Protein AF-A0A936N642-F1 (afdb_monomer)

Sequence (86 aa):
MDLISKLLKKKTTGLVTSINDLREKEFSGVKLNSEERFALSNFDRYRINLLNAQEDEEKFHYHYRQLQVIANLSDWKEFLKEDFSK

Secondary structure (DSSP, 8-state):
--HHHHHHHS---S----HHHHHHHHHTTPPP-HHHHHHHHHHHHHHHHHHHT--SHHHHHHHHHHHHHHHHHS-GGGGGSHHHH-

Solvent-accessible surface area (backbone atoms only — not comparable to full-atom values): 4989 Å² total; per-residue (Å²): 135,59,73,64,65,53,56,76,67,51,81,75,87,71,93,65,64,15,47,50,54,52,48,50,38,47,73,72,68,44,82,70,54,73,66,59,49,46,19,50,52,19,45,52,52,49,52,52,53,56,49,72,68,42,93,44,70,70,60,31,55,52,52,51,52,51,51,55,52,44,34,64,67,36,48,36,71,67,30,66,37,71,91,31,71,114

Radius of gyration: 13.07 Å; Cα contacts (8 Å, |Δi|>4): 75; chains: 1; bounding box: 37×27×33 Å

pLDDT: mean 91.57, std 10.09, range [52.47, 98.44]

Foldseek 3Di:
DDPLVVLVPDDDDDDACFLVNLVVCVVVVNDDDPLNVQLNVLLVVVLVVCLVPDPDPVSNVVVVVSSVVRRRPPHSVSSVDPSSND

Structure (mmCIF, N/CA/C/O backbone):
data_AF-A0A936N642-F1
#
_entry.id   AF-A0A936N642-F1
#
loop_
_atom_site.group_PDB
_atom_site.id
_atom_site.type_symbol
_atom_site.label_atom_id
_atom_site.label_alt_id
_atom_site.label_comp_id
_atom_site.label_asym_id
_atom_site.label_enti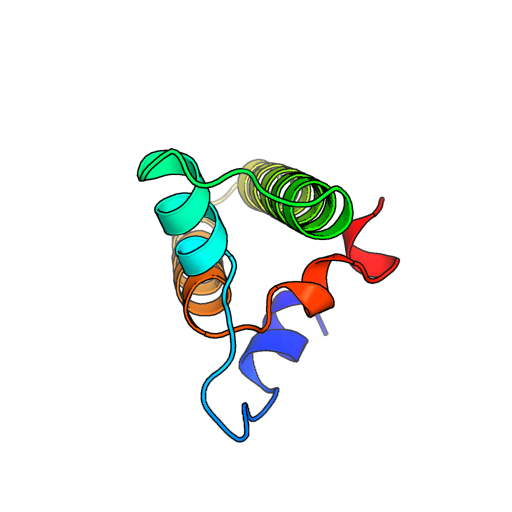ty_id
_atom_site.label_seq_id
_atom_site.pdbx_PDB_ins_code
_atom_site.Cartn_x
_atom_site.Cartn_y
_atom_site.Cartn_z
_atom_site.occupancy
_atom_site.B_iso_or_equiv
_atom_site.auth_seq_id
_atom_site.auth_comp_id
_atom_site.auth_asym_id
_atom_site.auth_atom_id
_atom_site.pdbx_PDB_model_num
ATOM 1 N N . MET A 1 1 ? -19.454 0.147 2.841 1.00 52.47 1 MET A N 1
ATOM 2 C CA . MET A 1 1 ? -18.435 -0.925 2.778 1.00 52.47 1 MET A CA 1
ATOM 3 C C . MET A 1 1 ? -17.096 -0.243 2.632 1.00 52.47 1 MET A C 1
ATOM 5 O O . MET A 1 1 ? -16.977 0.571 1.726 1.00 52.47 1 MET A O 1
ATOM 9 N N . ASP A 1 2 ? -16.152 -0.510 3.528 1.00 76.25 2 ASP A N 1
ATOM 10 C CA . ASP A 1 2 ? -14.820 0.092 3.449 1.00 76.25 2 ASP A CA 1
ATOM 11 C C . ASP A 1 2 ? -13.983 -0.557 2.316 1.00 76.25 2 ASP A C 1
ATOM 13 O O . ASP A 1 2 ? -14.273 -1.669 1.855 1.00 76.25 2 ASP A O 1
ATOM 17 N N . LEU A 1 3 ? -12.981 0.172 1.828 1.00 81.00 3 LEU A N 1
ATOM 18 C CA . LEU A 1 3 ? -12.109 -0.198 0.713 1.00 81.00 3 LEU A CA 1
ATOM 19 C C . LEU A 1 3 ? -11.317 -1.495 0.979 1.00 81.00 3 LEU A C 1
ATOM 21 O O . LEU A 1 3 ? -11.207 -2.337 0.085 1.00 81.00 3 LEU A O 1
ATOM 25 N N . ILE A 1 4 ? -10.860 -1.714 2.217 1.00 82.81 4 ILE A N 1
ATOM 26 C CA . ILE A 1 4 ? -10.214 -2.960 2.661 1.00 82.81 4 ILE A CA 1
ATOM 27 C C . ILE A 1 4 ? -11.170 -4.136 2.526 1.00 82.81 4 ILE A C 1
ATOM 29 O O . ILE A 1 4 ? -10.822 -5.166 1.948 1.00 82.81 4 ILE A O 1
ATOM 33 N N . SER A 1 5 ? -12.405 -3.974 2.995 1.00 84.19 5 SER A N 1
ATOM 34 C CA . SER A 1 5 ? -13.425 -5.017 2.898 1.00 84.19 5 SER A CA 1
ATOM 35 C C . SER A 1 5 ? -13.719 -5.417 1.445 1.00 84.19 5 SER A C 1
ATOM 37 O O . SER A 1 5 ? -14.024 -6.579 1.171 1.00 84.19 5 SER A O 1
ATOM 39 N N . LYS A 1 6 ? -13.618 -4.476 0.495 1.00 85.94 6 LYS A N 1
ATOM 40 C CA . LYS A 1 6 ? -13.759 -4.745 -0.946 1.00 85.94 6 LYS A CA 1
ATOM 41 C C . LYS A 1 6 ? -12.570 -5.537 -1.493 1.00 85.94 6 LYS A C 1
ATOM 43 O O . LYS A 1 6 ? -12.786 -6.491 -2.240 1.00 85.94 6 LYS A O 1
ATOM 48 N N . LEU A 1 7 ? -11.345 -5.179 -1.104 1.00 84.19 7 LEU A N 1
ATOM 49 C CA . LEU A 1 7 ? -10.130 -5.886 -1.517 1.00 84.19 7 LEU A CA 1
ATOM 50 C C . LEU A 1 7 ? -10.077 -7.314 -0.964 1.00 84.19 7 LEU A C 1
ATOM 52 O O . LEU A 1 7 ? -9.836 -8.244 -1.725 1.00 84.19 7 LEU A O 1
ATOM 56 N N . LEU A 1 8 ? -10.407 -7.514 0.314 1.00 83.44 8 LEU A N 1
ATOM 57 C CA . LEU A 1 8 ? -10.425 -8.843 0.943 1.00 83.44 8 LEU A CA 1
ATOM 58 C C . LEU A 1 8 ? -11.470 -9.790 0.334 1.00 83.44 8 LEU A C 1
ATOM 60 O O . LEU A 1 8 ? -11.301 -11.005 0.365 1.00 83.44 8 LEU A O 1
ATOM 64 N N . LYS A 1 9 ? -12.562 -9.250 -0.220 1.00 83.56 9 LYS A N 1
ATOM 65 C CA . LYS A 1 9 ? -13.598 -10.039 -0.910 1.00 83.56 9 LYS A CA 1
ATOM 66 C C . LYS A 1 9 ? -13.267 -10.323 -2.372 1.00 83.56 9 LYS A C 1
ATOM 68 O O . LYS A 1 9 ? -13.929 -11.160 -2.990 1.00 83.56 9 LYS A O 1
ATOM 73 N N . LYS A 1 10 ? -12.292 -9.621 -2.954 1.00 80.25 10 LYS A N 1
ATOM 74 C CA . LYS A 1 10 ? -11.919 -9.809 -4.352 1.00 80.25 10 LYS A CA 1
ATOM 75 C C . LYS A 1 10 ? -11.188 -11.144 -4.484 1.00 80.25 10 LYS A C 1
ATOM 77 O O . LYS A 1 10 ? -10.107 -11.326 -3.938 1.00 80.25 10 LYS A O 1
ATOM 82 N N . LYS A 1 11 ? -11.768 -12.080 -5.240 1.00 66.00 11 LYS A N 1
ATOM 83 C CA . LYS A 1 11 ? -11.078 -13.322 -5.603 1.00 66.00 11 LYS A CA 1
ATOM 84 C C . LYS A 1 11 ? -9.929 -12.991 -6.552 1.00 66.00 11 LYS A C 1
ATOM 86 O O . LYS A 1 11 ? -10.168 -12.579 -7.689 1.00 66.00 11 LYS A O 1
ATOM 91 N N . THR A 1 12 ? -8.698 -13.177 -6.101 1.00 63.28 12 THR A N 1
ATOM 92 C CA . THR A 1 12 ? -7.534 -13.218 -6.982 1.00 63.28 12 THR A CA 1
ATOM 93 C C . THR A 1 12 ? -7.573 -14.513 -7.785 1.00 63.28 12 THR A C 1
ATOM 95 O O . THR A 1 12 ? -7.693 -15.608 -7.241 1.00 63.28 12 THR A O 1
ATOM 98 N N . THR A 1 13 ? -7.552 -14.385 -9.108 1.00 57.62 13 THR A N 1
ATOM 99 C CA . THR A 1 13 ? -7.473 -15.516 -10.035 1.00 57.62 13 THR A CA 1
ATOM 100 C C . THR A 1 13 ? -6.096 -15.459 -10.686 1.00 57.62 13 THR A C 1
ATOM 102 O O . THR A 1 13 ? -5.858 -14.643 -11.568 1.00 57.62 13 THR A O 1
ATOM 105 N N . GLY A 1 14 ? -5.166 -16.277 -10.187 1.00 68.06 14 GLY A N 1
ATOM 106 C CA . GLY A 1 14 ? -3.774 -16.332 -10.653 1.00 68.06 14 GLY A CA 1
ATOM 107 C C . GLY A 1 14 ? -2.752 -15.695 -9.704 1.00 68.06 14 GLY A C 1
ATOM 108 O O . GLY A 1 14 ? -3.108 -15.091 -8.692 1.00 68.06 14 GLY A O 1
ATOM 109 N N . LEU A 1 15 ? -1.470 -15.872 -10.040 1.00 78.44 15 LEU A N 1
ATOM 110 C CA . LEU A 1 15 ? -0.343 -15.217 -9.371 1.00 78.44 15 LEU A CA 1
ATOM 111 C C . LEU A 1 15 ? -0.345 -13.732 -9.754 1.00 78.44 15 LEU A C 1
ATOM 113 O O . LEU A 1 15 ? -0.221 -13.398 -10.932 1.00 78.44 15 LEU A O 1
ATOM 117 N N . VAL A 1 16 ? -0.510 -12.854 -8.769 1.00 90.44 16 VAL A N 1
ATOM 118 C CA . VAL A 1 16 ? -0.427 -11.398 -8.943 1.00 90.44 16 VAL A CA 1
ATOM 119 C C . VAL A 1 16 ? 0.881 -10.887 -8.354 1.00 90.44 16 VAL A C 1
ATOM 121 O O . VAL A 1 16 ? 1.394 -11.475 -7.408 1.00 90.44 16 VAL A O 1
ATOM 124 N N . THR A 1 17 ? 1.403 -9.783 -8.887 1.00 95.62 17 THR A N 1
ATOM 125 C CA . THR A 1 17 ? 2.480 -9.033 -8.230 1.00 95.62 17 THR A CA 1
ATOM 126 C C . THR A 1 17 ? 1.856 -8.109 -7.188 1.00 95.62 17 THR A C 1
ATOM 128 O O . THR A 1 17 ? 0.986 -7.297 -7.509 1.00 95.62 17 THR A O 1
ATOM 131 N N . SER A 1 18 ? 2.287 -8.246 -5.946 1.00 96.88 18 SER A N 1
ATOM 132 C CA . SER A 1 18 ? 1.772 -7.539 -4.781 1.00 96.88 18 SER A CA 1
ATOM 133 C C . SER A 1 18 ? 2.605 -6.310 -4.414 1.00 96.88 18 SER A C 1
ATOM 135 O O . SER A 1 18 ? 3.670 -6.053 -4.976 1.00 96.88 18 SER A O 1
ATOM 137 N N . ILE A 1 19 ? 2.126 -5.535 -3.437 1.00 98.06 19 ILE A N 1
ATOM 138 C CA . ILE A 1 19 ? 2.886 -4.414 -2.865 1.00 98.06 19 ILE A CA 1
ATOM 139 C C . ILE A 1 19 ? 4.189 -4.901 -2.231 1.00 98.06 19 ILE A C 1
ATOM 141 O O . ILE A 1 19 ? 5.221 -4.245 -2.373 1.00 98.06 19 ILE A O 1
ATOM 145 N N . ASN A 1 20 ? 4.161 -6.038 -1.535 1.00 97.81 20 ASN A N 1
ATOM 146 C CA . ASN A 1 20 ? 5.371 -6.574 -0.922 1.00 97.81 20 ASN A CA 1
ATOM 147 C C . ASN A 1 20 ? 6.356 -7.110 -1.966 1.00 97.81 20 ASN A C 1
ATOM 149 O O . ASN A 1 20 ? 7.552 -6.902 -1.786 1.00 97.81 20 ASN A O 1
ATOM 153 N N . ASP A 1 21 ? 5.882 -7.648 -3.093 1.00 98.06 21 ASP A N 1
ATOM 154 C CA . ASP A 1 21 ? 6.766 -8.021 -4.207 1.00 98.06 21 ASP A CA 1
ATOM 155 C C . ASP A 1 21 ? 7.460 -6.789 -4.811 1.00 98.06 21 ASP A C 1
ATOM 157 O O . ASP A 1 21 ? 8.642 -6.836 -5.147 1.00 98.06 21 ASP A O 1
ATOM 161 N N . LEU A 1 22 ? 6.763 -5.647 -4.915 1.00 98.44 22 LEU A N 1
ATOM 162 C CA . LEU A 1 22 ? 7.388 -4.390 -5.349 1.00 98.44 22 LEU A CA 1
ATOM 163 C C . LEU A 1 22 ? 8.442 -3.891 -4.352 1.00 98.44 22 LEU A C 1
ATOM 165 O O . LEU A 1 22 ? 9.491 -3.401 -4.767 1.00 98.44 22 LEU A O 1
ATOM 169 N N . ARG A 1 23 ? 8.193 -4.027 -3.046 1.00 98.19 23 ARG A N 1
ATOM 170 C CA . ARG A 1 23 ? 9.179 -3.671 -2.013 1.00 98.19 23 ARG A CA 1
ATOM 171 C C . ARG A 1 23 ? 10.396 -4.584 -2.046 1.00 98.19 23 ARG A C 1
ATOM 173 O O . ARG A 1 23 ? 11.509 -4.092 -1.924 1.00 98.19 23 ARG A O 1
ATOM 180 N N . GLU A 1 24 ? 10.202 -5.886 -2.233 1.00 98.19 24 GLU A N 1
ATOM 181 C CA . GLU A 1 24 ? 11.304 -6.838 -2.392 1.00 98.19 24 GLU A CA 1
ATOM 182 C C . GLU A 1 24 ? 12.113 -6.532 -3.656 1.00 98.19 24 GLU A C 1
ATOM 184 O O . GLU A 1 24 ? 13.342 -6.471 -3.612 1.00 98.19 24 GLU A O 1
ATOM 189 N N . LYS A 1 25 ? 11.431 -6.231 -4.767 1.00 97.56 25 LYS A N 1
ATOM 190 C CA . LYS A 1 25 ? 12.058 -5.776 -6.010 1.00 97.56 25 LYS A CA 1
ATOM 191 C C . LYS A 1 25 ? 12.930 -4.538 -5.767 1.00 97.56 25 LYS A C 1
ATOM 193 O O . LYS A 1 25 ? 14.104 -4.553 -6.128 1.00 97.56 25 LYS A O 1
ATOM 198 N N . GLU A 1 26 ? 12.411 -3.511 -5.096 1.00 96.75 26 GLU A N 1
ATOM 199 C CA . GLU A 1 26 ? 13.186 -2.307 -4.760 1.00 96.75 26 GLU A CA 1
ATOM 200 C C . GLU A 1 26 ? 14.356 -2.607 -3.809 1.00 96.75 26 GLU A C 1
ATOM 202 O O . GLU A 1 26 ? 15.478 -2.166 -4.057 1.00 96.75 26 GLU A O 1
ATOM 207 N N . PHE A 1 27 ? 14.126 -3.418 -2.773 1.00 96.62 27 PHE A N 1
ATOM 208 C CA . PHE A 1 27 ? 15.146 -3.827 -1.804 1.00 96.62 27 PHE A CA 1
ATOM 209 C C . PHE A 1 27 ? 16.287 -4.625 -2.449 1.00 96.62 27 PHE A C 1
ATOM 211 O O . PHE A 1 27 ? 17.449 -4.443 -2.096 1.00 96.62 27 PHE A O 1
ATOM 218 N N . SER A 1 28 ? 15.976 -5.461 -3.442 1.00 97.62 28 SER A N 1
ATOM 219 C CA . SER A 1 28 ? 16.968 -6.210 -4.227 1.00 97.62 28 SER A CA 1
ATOM 220 C C . SER A 1 28 ? 17.753 -5.340 -5.224 1.00 97.62 28 SER A C 1
ATOM 222 O O . SER A 1 28 ? 18.601 -5.847 -5.958 1.00 97.62 28 SER A O 1
ATOM 224 N N . GLY A 1 29 ? 17.489 -4.028 -5.264 1.00 96.38 29 GLY A N 1
ATOM 225 C CA . GLY A 1 29 ? 18.157 -3.070 -6.145 1.00 96.38 29 GLY A CA 1
ATOM 226 C C . GLY A 1 29 ? 17.555 -2.989 -7.549 1.00 96.38 29 GLY A C 1
ATOM 227 O O . GLY A 1 29 ? 18.091 -2.288 -8.4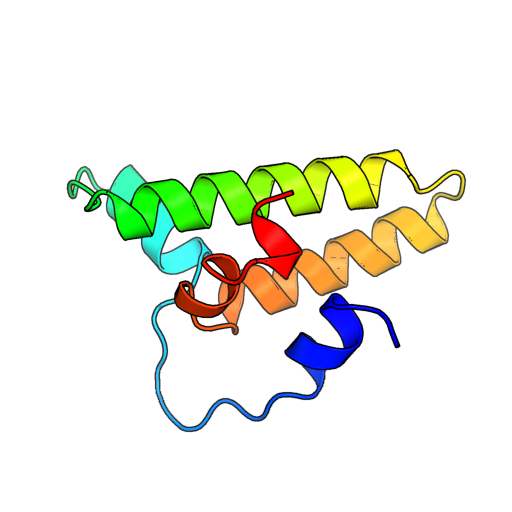12 1.00 96.38 29 GLY A O 1
ATOM 228 N N . VAL A 1 30 ? 16.437 -3.674 -7.806 1.00 97.75 30 VAL A N 1
ATOM 229 C CA . VAL A 1 30 ? 15.753 -3.607 -9.097 1.00 97.75 30 VAL A CA 1
ATOM 230 C C . VAL A 1 30 ? 14.920 -2.331 -9.160 1.00 97.75 30 VAL A C 1
ATOM 232 O O . VAL A 1 30 ? 14.017 -2.090 -8.360 1.00 97.75 30 VAL A O 1
ATOM 235 N N . LYS A 1 31 ? 15.198 -1.505 -10.171 1.00 96.50 31 LYS A N 1
ATOM 236 C CA . LYS A 1 31 ? 14.505 -0.232 -10.369 1.00 96.50 31 LYS A CA 1
ATOM 237 C C . LYS A 1 31 ? 13.016 -0.457 -10.643 1.00 96.50 31 LYS A C 1
ATOM 239 O O . LYS A 1 31 ? 12.640 -1.101 -11.624 1.00 96.50 31 LYS A O 1
ATOM 244 N N . LEU A 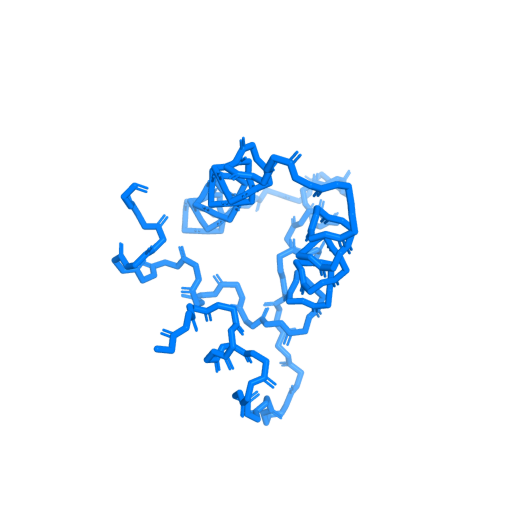1 32 ? 12.174 0.147 -9.812 1.00 97.94 32 LEU A N 1
ATOM 245 C CA . LEU A 1 32 ? 10.738 0.235 -10.058 1.00 97.94 32 LEU A CA 1
ATOM 246 C C . LEU A 1 32 ? 10.434 1.189 -11.220 1.00 97.94 32 LEU A C 1
ATOM 248 O O . LEU A 1 32 ? 11.164 2.156 -11.463 1.00 97.94 32 LEU A O 1
ATOM 252 N N . ASN A 1 33 ? 9.348 0.959 -11.945 1.00 97.88 33 ASN A N 1
ATOM 253 C CA . ASN A 1 33 ? 8.816 1.955 -12.870 1.00 97.88 33 ASN A CA 1
ATOM 254 C C . ASN A 1 33 ? 8.014 3.034 -12.107 1.00 97.88 33 ASN A C 1
ATOM 256 O O . ASN A 1 33 ? 7.883 2.994 -10.881 1.00 97.88 33 ASN A O 1
ATOM 260 N N . SER A 1 34 ? 7.536 4.060 -12.814 1.00 97.62 34 SER A N 1
ATOM 261 C CA . SER A 1 34 ? 6.833 5.181 -12.175 1.00 97.62 34 SER A CA 1
ATOM 262 C C . SER A 1 34 ? 5.482 4.788 -11.579 1.00 97.62 34 SER A C 1
ATOM 264 O O . SER A 1 34 ? 5.146 5.291 -10.513 1.00 97.62 34 SER A O 1
ATOM 266 N N . GLU A 1 35 ? 4.741 3.877 -12.209 1.00 98.00 35 GLU A N 1
ATOM 267 C CA . GLU A 1 35 ? 3.461 3.389 -11.683 1.00 98.00 35 GLU A CA 1
ATOM 268 C C . GLU A 1 35 ? 3.663 2.503 -10.452 1.00 98.00 35 GLU A C 1
ATOM 270 O O . GLU A 1 35 ? 2.957 2.664 -9.465 1.00 98.00 35 GLU A O 1
ATOM 275 N N . GLU A 1 36 ? 4.668 1.624 -10.466 1.00 98.25 36 GLU A N 1
ATOM 276 C CA . GLU A 1 36 ? 5.030 0.779 -9.321 1.00 98.25 36 GLU A CA 1
ATOM 277 C C . GLU A 1 36 ? 5.386 1.637 -8.097 1.00 98.25 36 GLU A C 1
ATOM 279 O O . GLU A 1 36 ? 4.850 1.425 -7.009 1.00 98.25 36 GLU A O 1
ATOM 284 N N . ARG A 1 37 ? 6.223 2.672 -8.278 1.00 97.81 37 ARG A N 1
ATOM 285 C CA . ARG A 1 37 ? 6.520 3.643 -7.209 1.00 97.81 37 ARG A CA 1
ATOM 286 C C . ARG A 1 37 ? 5.274 4.388 -6.740 1.00 97.81 37 ARG A C 1
ATOM 288 O O . ARG A 1 37 ? 5.109 4.619 -5.544 1.00 97.81 37 ARG A O 1
ATOM 295 N N . PHE A 1 38 ? 4.409 4.784 -7.671 1.00 97.25 38 PHE A N 1
ATOM 296 C CA . PHE A 1 38 ? 3.190 5.511 -7.335 1.00 97.25 38 PHE A CA 1
ATOM 297 C C . PHE A 1 38 ? 2.213 4.642 -6.532 1.00 97.25 38 PHE A C 1
ATOM 299 O O . PHE A 1 38 ? 1.650 5.106 -5.545 1.00 97.25 38 PHE A O 1
ATOM 306 N N . ALA A 1 39 ? 2.083 3.361 -6.875 1.00 97.56 39 ALA A N 1
ATOM 307 C CA . ALA A 1 39 ? 1.281 2.405 -6.122 1.00 97.56 39 ALA A CA 1
ATOM 308 C C . ALA A 1 39 ? 1.818 2.167 -4.702 1.00 97.56 39 ALA A C 1
ATOM 310 O O . ALA A 1 39 ? 1.022 2.132 -3.762 1.00 97.56 39 ALA A O 1
ATOM 311 N N . LEU A 1 40 ? 3.145 2.069 -4.522 1.00 97.69 40 LEU A N 1
ATOM 312 C CA . LEU A 1 40 ? 3.756 2.022 -3.187 1.00 97.69 40 LEU A CA 1
ATOM 313 C C . LEU A 1 40 ? 3.394 3.264 -2.365 1.00 97.69 40 LEU A C 1
ATOM 315 O O . LEU A 1 40 ? 2.907 3.137 -1.244 1.00 97.69 40 LEU A O 1
ATOM 319 N N . SER A 1 41 ? 3.555 4.455 -2.951 1.00 97.06 41 SER A N 1
ATOM 320 C CA . SER A 1 41 ? 3.231 5.722 -2.288 1.00 97.06 41 SER A CA 1
ATOM 321 C C . SER A 1 41 ? 1.751 5.819 -1.899 1.00 97.06 41 SER A C 1
ATOM 323 O O . SER A 1 41 ? 1.430 6.201 -0.771 1.00 97.06 41 SER A O 1
ATOM 325 N N . ASN A 1 42 ? 0.844 5.409 -2.789 1.00 97.12 42 ASN A N 1
ATOM 326 C CA . ASN A 1 42 ? -0.593 5.382 -2.520 1.00 97.12 42 ASN A CA 1
ATOM 327 C C . ASN A 1 42 ? -0.948 4.409 -1.391 1.00 97.12 42 ASN A C 1
ATOM 329 O O . ASN A 1 42 ? -1.691 4.774 -0.477 1.00 97.12 42 ASN A O 1
ATOM 333 N N . PHE A 1 43 ? -0.388 3.196 -1.407 1.00 96.88 43 PHE A N 1
ATOM 334 C CA . PHE A 1 43 ? -0.614 2.227 -0.338 1.00 96.88 43 PHE A CA 1
ATOM 335 C C . PHE A 1 43 ? -0.066 2.714 1.008 1.00 96.88 43 PHE A C 1
ATOM 337 O O . PHE A 1 43 ? -0.757 2.609 2.021 1.00 96.88 43 PHE A O 1
ATOM 344 N N . ASP A 1 44 ? 1.147 3.271 1.037 1.00 96.94 44 ASP A N 1
ATOM 345 C CA . ASP A 1 44 ? 1.768 3.764 2.268 1.00 96.94 44 ASP A CA 1
ATOM 346 C C . ASP A 1 44 ? 0.974 4.918 2.885 1.00 96.94 44 ASP A C 1
ATOM 348 O O . ASP A 1 44 ? 0.711 4.900 4.091 1.00 96.94 44 ASP A O 1
ATOM 352 N N . ARG A 1 45 ? 0.525 5.873 2.062 1.00 95.88 45 ARG A N 1
ATOM 353 C CA . ARG A 1 45 ? -0.349 6.968 2.499 1.00 95.88 45 ARG A CA 1
ATOM 354 C C . ARG A 1 45 ? -1.668 6.441 3.056 1.00 95.88 45 ARG A C 1
ATOM 356 O O . ARG A 1 45 ? -2.039 6.804 4.169 1.00 95.88 45 ARG A O 1
ATOM 363 N N . TYR A 1 46 ? -2.352 5.559 2.324 1.00 95.44 46 TYR A N 1
ATOM 364 C CA . TYR A 1 46 ? -3.609 4.964 2.783 1.00 95.44 46 TYR A CA 1
ATOM 365 C C . TYR A 1 46 ? -3.433 4.222 4.113 1.00 95.44 46 TYR A C 1
ATOM 367 O O . TYR A 1 46 ? -4.214 4.422 5.043 1.00 95.44 46 TYR A O 1
ATOM 375 N N . ARG A 1 47 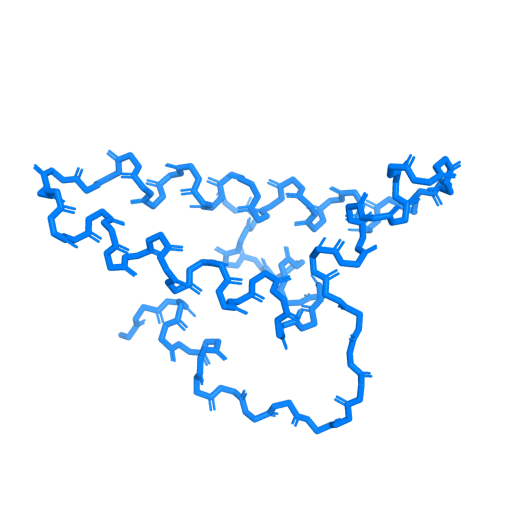? -2.374 3.410 4.228 1.00 95.94 47 ARG A N 1
ATOM 376 C CA . ARG A 1 47 ? -2.038 2.670 5.448 1.00 95.94 47 ARG A CA 1
ATOM 377 C C . ARG A 1 47 ? -1.860 3.611 6.635 1.00 95.94 47 ARG A C 1
ATOM 379 O O . ARG A 1 47 ? -2.451 3.366 7.681 1.00 95.94 47 ARG A O 1
ATOM 386 N N . ILE A 1 48 ? -1.049 4.659 6.484 1.00 96.06 48 ILE A N 1
ATOM 387 C CA . ILE A 1 48 ? -0.779 5.623 7.559 1.00 96.06 48 ILE A CA 1
ATOM 388 C C . ILE A 1 48 ? -2.069 6.337 7.968 1.00 96.06 48 ILE A C 1
ATOM 390 O O . ILE A 1 48 ? -2.385 6.376 9.153 1.00 96.06 48 ILE A O 1
ATOM 394 N N . ASN A 1 49 ? -2.842 6.836 7.001 1.00 95.00 49 ASN A N 1
ATOM 395 C CA . ASN A 1 49 ? -4.092 7.545 7.271 1.00 95.00 49 ASN A CA 1
ATOM 396 C C . ASN A 1 49 ? -5.104 6.660 8.005 1.00 95.00 49 ASN A C 1
ATOM 398 O O . ASN A 1 49 ? -5.705 7.096 8.983 1.00 95.00 49 ASN A O 1
ATOM 402 N N . LEU A 1 50 ? -5.274 5.409 7.563 1.00 94.25 50 LEU A N 1
ATOM 403 C CA . LEU A 1 50 ? -6.203 4.480 8.196 1.00 94.25 50 LEU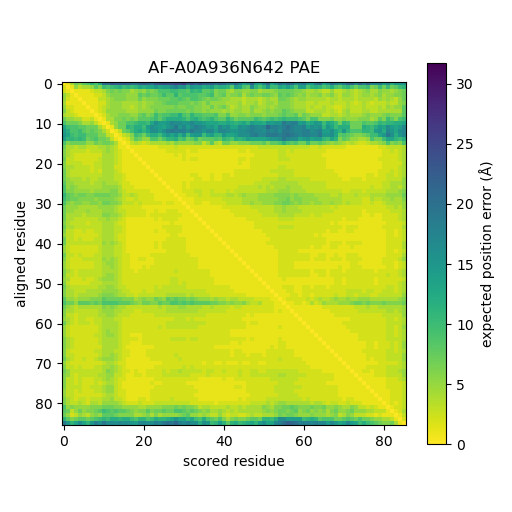 A CA 1
ATOM 404 C C . LEU A 1 50 ? -5.781 4.143 9.627 1.00 94.25 50 LEU A C 1
ATOM 406 O O . LEU A 1 50 ? -6.620 4.166 10.522 1.00 94.25 50 LEU A O 1
ATOM 410 N N . LEU A 1 51 ? -4.505 3.812 9.837 1.00 96.44 51 LEU A N 1
ATOM 411 C CA . LEU A 1 51 ? -4.002 3.411 11.148 1.00 96.44 51 LEU A CA 1
ATOM 412 C C . LEU A 1 51 ? -4.020 4.578 12.142 1.00 96.44 51 LEU A C 1
ATOM 414 O O . LEU A 1 51 ? -4.454 4.390 13.274 1.00 96.44 51 LEU A O 1
ATOM 418 N N . ASN A 1 52 ? -3.645 5.784 11.709 1.00 96.69 52 ASN A N 1
ATOM 419 C CA . ASN A 1 52 ? -3.687 6.984 12.551 1.00 96.69 52 ASN A CA 1
ATOM 420 C C . ASN A 1 52 ? -5.113 7.430 12.901 1.00 96.69 52 ASN A C 1
ATOM 422 O O . ASN A 1 52 ? -5.297 8.151 13.875 1.00 96.69 52 ASN A O 1
ATOM 426 N N . ALA A 1 53 ? -6.117 7.025 12.121 1.00 96.06 53 ALA A N 1
ATOM 427 C CA . ALA A 1 53 ? -7.518 7.309 12.416 1.00 96.06 53 ALA A CA 1
ATOM 428 C C . ALA A 1 53 ? -8.122 6.368 13.477 1.00 96.06 53 ALA A C 1
ATOM 430 O O . ALA A 1 53 ? -9.274 6.558 13.864 1.00 96.06 53 ALA A O 1
ATOM 431 N N . GLN A 1 54 ? -7.395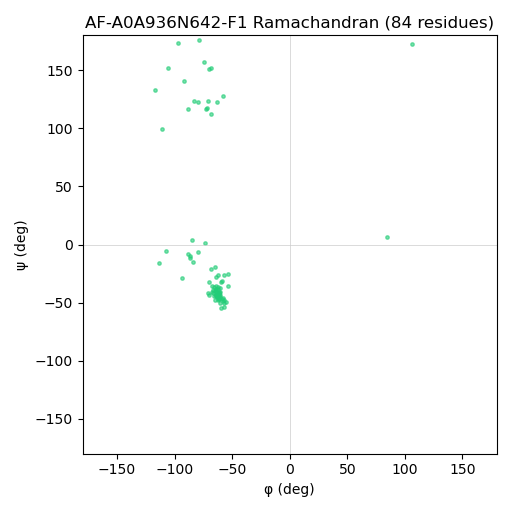 5.335 13.922 1.00 97.12 54 GLN A N 1
ATOM 432 C CA . GLN A 1 54 ? -7.890 4.422 14.951 1.00 97.12 54 GLN A CA 1
ATOM 433 C C . GLN A 1 54 ? -7.543 4.950 16.343 1.00 97.12 54 GLN A C 1
ATOM 435 O O . GLN A 1 54 ? -6.376 5.036 16.709 1.00 97.12 54 GLN A O 1
ATOM 440 N N . GLU A 1 55 ? -8.570 5.259 17.132 1.00 95.19 55 GLU A N 1
ATOM 441 C CA . GLU A 1 55 ? -8.433 5.678 18.538 1.00 95.19 55 GLU A CA 1
ATOM 442 C C . GLU A 1 55 ? -8.380 4.490 19.514 1.00 95.19 55 GLU A C 1
ATOM 444 O O . GLU A 1 55 ? -8.102 4.660 20.698 1.00 95.19 55 GLU A O 1
ATOM 449 N N . ASP A 1 56 ? -8.663 3.284 19.017 1.00 96.69 56 ASP A N 1
ATOM 450 C CA . ASP A 1 56 ? -8.751 2.052 19.793 1.00 96.69 56 ASP A CA 1
ATOM 451 C C . ASP A 1 56 ? -7.686 1.046 19.338 1.00 96.69 56 ASP A C 1
ATOM 453 O O . ASP A 1 56 ? -7.513 0.798 18.140 1.00 96.69 56 ASP A O 1
ATOM 457 N N . GLU A 1 57 ? -6.981 0.456 20.305 1.00 96.88 57 GLU A N 1
ATOM 458 C CA . GLU A 1 57 ? -5.874 -0.466 20.047 1.00 96.88 57 GLU A CA 1
ATOM 459 C C . GLU A 1 57 ? -6.345 -1.746 19.337 1.00 96.88 57 GLU A C 1
ATOM 461 O O . GLU A 1 57 ? -5.687 -2.225 18.408 1.00 96.88 57 GLU A O 1
ATOM 466 N N . GLU A 1 58 ? -7.500 -2.296 19.718 1.00 97.50 58 GLU A N 1
ATOM 467 C CA . GLU A 1 58 ? -8.026 -3.509 19.090 1.00 97.50 58 GLU A CA 1
ATOM 468 C C . GLU A 1 58 ? -8.353 -3.259 17.610 1.00 97.50 58 GLU A C 1
ATOM 470 O O . GLU A 1 58 ? -7.965 -4.050 16.740 1.00 97.50 58 GLU A O 1
ATOM 475 N N . LYS A 1 59 ? -8.985 -2.120 17.298 1.00 96.00 59 LYS A N 1
ATOM 476 C CA . LYS A 1 59 ? -9.249 -1.677 15.920 1.00 96.00 59 LYS A CA 1
ATOM 477 C C . LYS A 1 59 ? -7.969 -1.404 15.141 1.00 96.00 59 LYS A C 1
ATOM 479 O O . LYS A 1 59 ? -7.889 -1.783 13.969 1.00 96.00 59 LYS A O 1
ATOM 484 N N . PHE A 1 60 ? -6.964 -0.795 15.770 1.00 97.38 60 PHE A N 1
ATOM 485 C CA . PHE A 1 60 ? -5.655 -0.595 15.153 1.00 97.38 60 PHE A CA 1
ATOM 486 C C . PHE A 1 60 ? -5.057 -1.936 14.720 1.00 97.38 60 PHE A C 1
ATOM 488 O O . PHE A 1 60 ? -4.743 -2.122 13.543 1.00 97.38 60 PHE A O 1
ATOM 495 N N . HIS A 1 61 ? -4.965 -2.905 15.637 1.00 97.75 61 HIS A N 1
ATOM 496 C CA . HIS A 1 61 ? -4.411 -4.230 15.337 1.00 97.75 61 HIS A CA 1
ATOM 497 C C . HIS A 1 61 ? -5.252 -4.990 14.311 1.00 97.75 61 HIS A C 1
ATOM 499 O O . HIS A 1 61 ? -4.706 -5.707 13.468 1.00 97.75 61 HIS A O 1
ATOM 505 N N . TYR A 1 62 ? -6.576 -4.833 14.353 1.00 96.12 62 TYR A N 1
ATOM 506 C CA . TYR A 1 62 ? -7.480 -5.401 13.358 1.00 96.12 62 TYR A CA 1
ATOM 507 C C . TYR A 1 62 ? -7.158 -4.885 11.950 1.00 96.12 62 TYR A C 1
ATOM 509 O O . TYR A 1 62 ? -6.865 -5.686 11.057 1.00 96.12 62 TYR A O 1
ATOM 517 N N . HIS A 1 63 ? -7.128 -3.565 11.756 1.00 96.19 63 HIS A N 1
ATOM 518 C CA . HIS A 1 63 ? -6.815 -2.963 10.460 1.00 96.19 63 HIS A CA 1
ATOM 519 C C . HIS A 1 63 ? -5.375 -3.226 10.023 1.00 96.19 63 HIS A C 1
ATOM 521 O O . HIS A 1 63 ? -5.128 -3.492 8.846 1.00 96.19 63 HIS A O 1
ATOM 527 N N . TYR A 1 64 ? -4.429 -3.235 10.960 1.00 96.88 64 TYR A N 1
ATOM 528 C CA . TYR A 1 64 ? -3.037 -3.569 10.686 1.00 96.88 64 TYR A CA 1
ATOM 529 C C . TYR A 1 64 ? -2.900 -4.967 10.066 1.00 96.88 64 TYR A C 1
ATOM 531 O O . TYR A 1 64 ? -2.274 -5.116 9.014 1.00 96.88 64 TYR A O 1
ATOM 539 N N . ARG A 1 65 ? -3.555 -5.984 10.645 1.00 96.56 65 ARG A N 1
ATOM 540 C CA . ARG A 1 65 ? -3.563 -7.343 10.076 1.00 96.56 65 ARG A CA 1
ATOM 541 C C . ARG A 1 65 ? -4.203 -7.379 8.691 1.00 96.56 65 ARG A C 1
ATOM 543 O O . ARG A 1 65 ? -3.676 -8.029 7.791 1.00 96.56 65 ARG A O 1
ATOM 550 N N . GLN A 1 66 ? -5.311 -6.665 8.486 1.00 95.56 66 GLN A N 1
ATOM 551 C CA . GLN A 1 66 ? -5.951 -6.596 7.169 1.00 95.56 66 GLN A CA 1
ATOM 552 C C . GLN A 1 66 ? -5.026 -5.985 6.111 1.00 95.56 66 GLN A C 1
ATOM 554 O O . GLN A 1 66 ? -4.908 -6.522 5.009 1.00 95.56 66 GLN A O 1
ATOM 559 N N . LEU A 1 67 ? -4.334 -4.898 6.455 1.00 96.44 67 LEU A N 1
ATOM 560 C CA . LEU A 1 67 ? -3.364 -4.236 5.585 1.00 96.44 67 LEU A CA 1
ATOM 561 C C . LEU A 1 67 ? -2.184 -5.155 5.246 1.00 96.44 67 LEU A C 1
ATOM 563 O O . LEU A 1 67 ? -1.741 -5.162 4.099 1.00 96.44 67 LEU A O 1
ATOM 567 N N . GLN A 1 68 ? -1.706 -5.965 6.198 1.00 96.06 68 GLN A N 1
ATOM 568 C CA . GLN A 1 68 ? -0.675 -6.974 5.931 1.00 96.06 68 GLN A CA 1
ATOM 569 C C . GLN A 1 68 ? -1.150 -8.030 4.928 1.00 96.06 68 GLN A C 1
ATOM 571 O O . GLN A 1 68 ? -0.424 -8.355 3.990 1.00 96.06 68 GLN A O 1
ATOM 576 N N . VAL A 1 69 ? -2.368 -8.552 5.089 1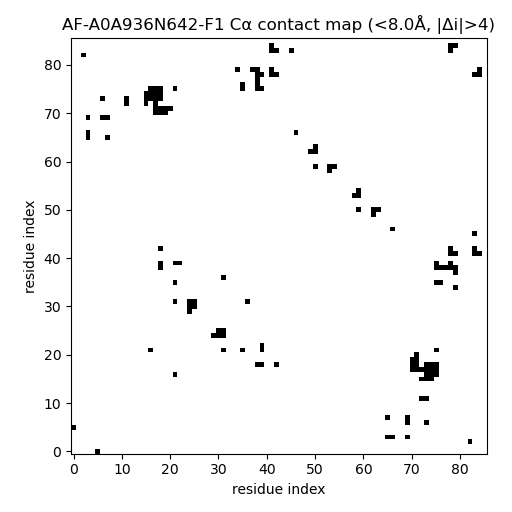.00 94.25 69 VAL A N 1
ATOM 577 C CA . VAL A 1 69 ? -2.939 -9.531 4.149 1.00 94.25 69 VAL A CA 1
ATOM 578 C C . VAL A 1 69 ? -3.067 -8.918 2.753 1.00 94.25 69 VAL A C 1
ATOM 580 O O . VAL A 1 69 ? -2.622 -9.504 1.768 1.00 94.25 69 VAL A O 1
ATOM 583 N N . ILE A 1 70 ? -3.611 -7.704 2.667 1.00 93.56 70 ILE A N 1
ATOM 584 C CA . ILE A 1 70 ? -3.795 -6.986 1.402 1.00 93.56 70 ILE A CA 1
ATOM 585 C C . ILE A 1 70 ? -2.459 -6.720 0.701 1.00 93.56 70 ILE A C 1
ATOM 587 O O . ILE A 1 70 ? -2.368 -6.943 -0.504 1.00 93.56 70 ILE A O 1
ATOM 591 N N . ALA A 1 71 ? -1.425 -6.306 1.438 1.00 95.88 71 ALA A N 1
ATOM 592 C CA . ALA A 1 71 ? -0.106 -6.017 0.875 1.00 95.88 71 ALA A CA 1
ATOM 593 C C . ALA A 1 71 ? 0.573 -7.238 0.235 1.00 95.88 71 ALA A C 1
ATOM 595 O O . ALA A 1 71 ? 1.397 -7.056 -0.657 1.00 95.88 71 ALA A O 1
ATOM 596 N N . ASN A 1 72 ? 0.232 -8.452 0.685 1.00 94.19 72 ASN A N 1
ATOM 597 C CA . ASN A 1 72 ? 0.778 -9.708 0.164 1.00 94.19 72 ASN A CA 1
ATOM 598 C C . ASN A 1 72 ? -0.081 -10.334 -0.943 1.00 94.19 72 ASN A C 1
ATOM 600 O O . ASN A 1 72 ? 0.439 -11.065 -1.775 1.00 94.19 72 ASN A O 1
ATOM 604 N N . LEU A 1 73 ? -1.398 -10.107 -0.932 1.00 91.69 73 LEU A N 1
ATOM 605 C CA . LEU A 1 73 ? -2.324 -10.863 -1.786 1.00 91.69 73 LEU A CA 1
ATOM 606 C C . LEU A 1 73 ? -3.004 -10.030 -2.874 1.00 91.69 73 LEU A C 1
ATOM 608 O O . LEU A 1 73 ? -3.593 -10.606 -3.784 1.00 91.69 73 LEU A O 1
ATOM 612 N N . SER A 1 74 ? -2.977 -8.699 -2.788 1.00 93.00 74 SER A N 1
ATOM 613 C CA . SER A 1 74 ? -3.636 -7.835 -3.777 1.00 93.00 74 SER A CA 1
ATOM 614 C C . SER A 1 74 ? -2.680 -7.439 -4.894 1.00 93.00 74 SER A C 1
ATOM 616 O O . SER A 1 74 ? -1.533 -7.100 -4.623 1.00 93.00 74 SER A O 1
ATOM 618 N N . ASP A 1 75 ? -3.178 -7.410 -6.134 1.00 95.12 75 ASP A N 1
ATOM 619 C CA . ASP A 1 75 ? -2.449 -6.837 -7.272 1.00 95.12 75 ASP A CA 1
ATOM 620 C C . ASP A 1 75 ? -2.116 -5.367 -6.981 1.00 95.12 75 ASP A C 1
ATOM 622 O O . ASP A 1 75 ? -3.008 -4.583 -6.636 1.00 95.12 75 ASP A O 1
ATOM 626 N N . TRP A 1 76 ? -0.846 -4.987 -7.128 1.00 96.50 76 TRP A N 1
ATOM 627 C CA . TRP A 1 76 ? -0.384 -3.629 -6.847 1.00 96.50 76 TRP A CA 1
ATOM 628 C C . TRP A 1 76 ? -1.131 -2.557 -7.662 1.00 96.50 76 TRP A C 1
ATOM 630 O O . TRP A 1 76 ? -1.278 -1.422 -7.204 1.00 96.50 76 TRP A O 1
ATOM 640 N N . LYS A 1 77 ? -1.677 -2.900 -8.837 1.00 95.38 77 LYS A N 1
ATOM 641 C CA . LYS A 1 77 ? -2.463 -1.976 -9.674 1.00 95.38 77 LYS A CA 1
ATOM 642 C C . LYS A 1 77 ? -3.763 -1.531 -9.018 1.00 95.38 77 LYS A C 1
ATOM 644 O O . LYS A 1 77 ? -4.322 -0.505 -9.401 1.00 95.38 77 LYS A O 1
ATOM 649 N N . GLU A 1 78 ? -4.260 -2.260 -8.019 1.00 94.25 78 GLU A N 1
ATOM 650 C CA . GLU A 1 78 ? -5.415 -1.817 -7.235 1.00 94.25 78 GLU A CA 1
ATOM 651 C C . GLU A 1 78 ? -5.152 -0.469 -6.551 1.00 94.25 78 GLU A C 1
ATOM 653 O O . GLU A 1 78 ? -6.069 0.345 -6.448 1.00 94.25 78 GLU A O 1
ATOM 658 N N . PHE A 1 79 ? -3.899 -0.193 -6.183 1.00 95.31 79 PHE A N 1
ATOM 659 C CA . PHE A 1 79 ? -3.484 1.045 -5.519 1.00 95.31 79 PHE A CA 1
ATOM 660 C C . PHE A 1 79 ? -3.201 2.196 -6.492 1.00 95.31 79 PHE A C 1
ATOM 662 O O . PHE A 1 79 ? -2.811 3.277 -6.064 1.00 95.31 79 PHE A O 1
ATOM 669 N N . LEU A 1 80 ? -3.429 2.004 -7.796 1.00 95.31 80 LEU A N 1
ATOM 670 C CA . LEU A 1 80 ? -3.460 3.092 -8.780 1.00 95.31 80 LEU A CA 1
ATOM 671 C C . LEU A 1 80 ? -4.845 3.741 -8.903 1.00 95.31 80 LEU A C 1
ATOM 673 O O . LEU A 1 80 ? -4.987 4.775 -9.552 1.00 95.31 80 LEU A O 1
ATOM 677 N N . LYS A 1 81 ? -5.881 3.127 -8.322 1.00 93.50 81 LYS A N 1
ATOM 678 C CA . LYS A 1 81 ? -7.254 3.630 -8.413 1.00 93.50 81 LYS A CA 1
ATOM 679 C C . LYS A 1 81 ? -7.412 4.931 -7.636 1.00 93.50 81 LYS A C 1
ATOM 681 O O . LYS A 1 81 ? -6.745 5.147 -6.626 1.00 93.50 81 LYS A O 1
ATOM 686 N N . GLU A 1 82 ? -8.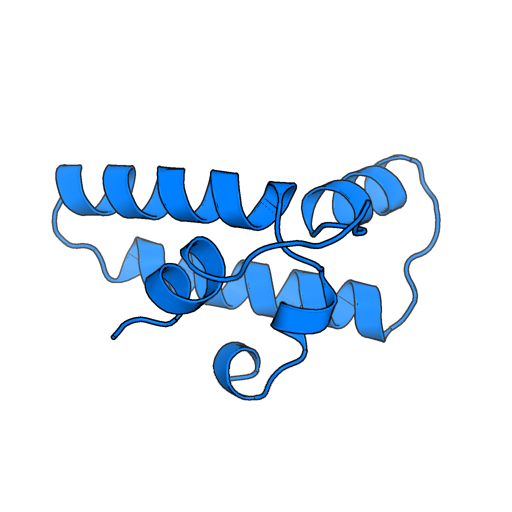360 5.756 -8.081 1.00 87.44 82 GLU A N 1
ATOM 687 C CA . GLU A 1 82 ? -8.611 7.082 -7.507 1.00 87.44 82 GLU A CA 1
ATOM 688 C C . GLU A 1 82 ? -8.843 7.028 -5.986 1.00 87.44 82 GLU A C 1
ATOM 690 O O . GLU A 1 82 ? -8.352 7.890 -5.256 1.00 87.44 82 GLU A O 1
ATOM 695 N N . ASP A 1 83 ? -9.492 5.958 -5.514 1.00 86.00 83 ASP A N 1
ATOM 696 C CA . ASP A 1 83 ? -9.770 5.673 -4.099 1.00 86.00 83 ASP A CA 1
ATOM 697 C C . ASP A 1 83 ? -8.509 5.691 -3.207 1.00 86.00 83 ASP A C 1
ATOM 699 O O . ASP A 1 83 ? -8.614 5.960 -2.013 1.00 86.00 83 ASP A O 1
ATOM 703 N N . PHE A 1 84 ? -7.323 5.432 -3.773 1.00 84.62 84 PHE A N 1
ATOM 704 C CA . PHE A 1 84 ? -6.030 5.421 -3.073 1.00 84.62 84 PHE A CA 1
ATOM 705 C C . PHE A 1 84 ? -5.126 6.617 -3.409 1.00 84.62 84 PHE A C 1
ATOM 707 O O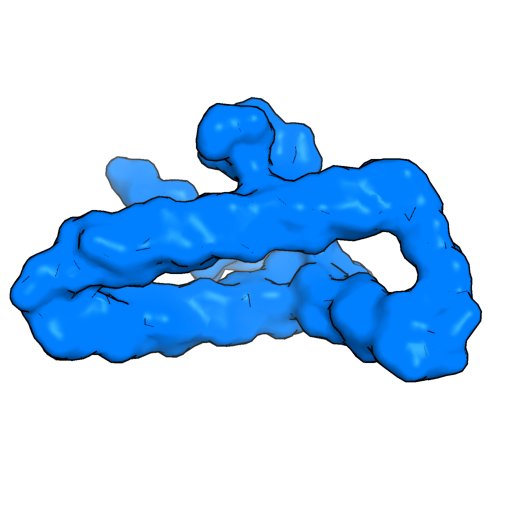 . PHE A 1 84 ? -4.056 6.776 -2.821 1.00 84.62 84 PHE A O 1
ATOM 714 N N . SER A 1 85 ? -5.533 7.455 -4.364 1.00 72.19 85 SER A N 1
ATOM 715 C CA . SER A 1 85 ? -4.758 8.618 -4.815 1.00 72.19 85 SER A CA 1
ATOM 716 C C . SER A 1 85 ? -5.023 9.903 -4.017 1.00 72.19 85 SER A C 1
ATOM 718 O O . SER A 1 85 ? -4.299 10.887 -4.205 1.00 72.19 85 SER A O 1
ATOM 720 N N . LYS A 1 86 ? -6.021 9.889 -3.126 1.00 60.62 86 LYS A N 1
ATOM 721 C CA . LYS A 1 86 ? -6.439 11.020 -2.284 1.00 60.62 86 LYS A CA 1
ATOM 722 C C . LYS A 1 86 ? -5.617 11.086 -0.999 1.00 60.62 86 LYS A C 1
ATOM 724 O O . LYS A 1 86 ? -5.469 10.048 -0.323 1.00 60.62 86 LYS A O 1
#

Nearest PDB structures (foldseek):
  7nza-assembly1_B  TM=4.071E-01  e=9.508E+00  Varroa destructor

Mean predicted aligned error: 3.73 Å